Protein AF-A0A832U1T8-F1 (afdb_monomer_lite)

Structure (mmCIF, N/CA/C/O backbone):
data_AF-A0A832U1T8-F1
#
_entry.id   AF-A0A832U1T8-F1
#
loop_
_atom_site.group_PDB
_atom_site.id
_atom_site.type_symbol
_atom_site.label_atom_id
_atom_site.label_alt_id
_atom_site.label_comp_id
_atom_site.label_asym_id
_atom_site.label_entity_id
_atom_site.label_seq_id
_atom_site.pdbx_PDB_ins_code
_atom_site.Cartn_x
_atom_site.Cartn_y
_atom_site.Cartn_z
_atom_site.occupancy
_atom_site.B_iso_or_equiv
_atom_site.auth_seq_id
_atom_site.auth_comp_id
_atom_site.auth_asym_id
_atom_site.auth_atom_id
_atom_site.pdbx_PDB_model_num
ATOM 1 N N . ASP A 1 1 ? -14.682 14.109 -4.538 1.00 57.56 1 ASP A N 1
ATOM 2 C CA . ASP A 1 1 ? -13.472 14.668 -5.162 1.00 57.56 1 ASP A CA 1
ATOM 3 C C . ASP A 1 1 ? -12.232 13.938 -4.665 1.00 57.56 1 ASP A C 1
ATOM 5 O O . ASP A 1 1 ? -11.682 13.171 -5.442 1.00 57.56 1 ASP A O 1
ATOM 9 N N . GLU A 1 2 ? -11.928 13.951 -3.360 1.00 65.69 2 GLU A N 1
ATOM 10 C CA . GLU A 1 2 ? -10.758 13.250 -2.774 1.00 65.69 2 GLU A CA 1
ATOM 11 C C . GLU A 1 2 ? -10.572 11.781 -3.206 1.00 65.69 2 GLU A C 1
ATOM 13 O O . GLU A 1 2 ? -9.471 11.383 -3.560 1.00 65.69 2 GLU A O 1
ATOM 18 N N . LEU A 1 3 ? -11.631 10.963 -3.245 1.00 72.62 3 LEU A N 1
ATOM 19 C CA . LEU A 1 3 ? -11.502 9.536 -3.583 1.00 72.62 3 LEU A CA 1
ATOM 20 C C . LEU A 1 3 ? -10.956 9.295 -5.003 1.00 72.62 3 LEU A C 1
ATOM 22 O O . LEU A 1 3 ? -10.119 8.421 -5.208 1.00 72.62 3 LEU A O 1
ATOM 26 N N . ASN A 1 4 ? -11.450 10.047 -5.987 1.00 75.31 4 ASN A N 1
ATOM 27 C CA . ASN A 1 4 ? -11.017 9.898 -7.376 1.00 75.31 4 ASN A CA 1
ATOM 28 C C . ASN A 1 4 ? -9.638 10.532 -7.579 1.00 75.31 4 ASN A C 1
ATOM 30 O O . ASN A 1 4 ? -8.764 9.950 -8.217 1.00 75.31 4 ASN A O 1
ATOM 34 N N . ASP A 1 5 ? -9.431 11.702 -6.978 1.00 80.31 5 ASP A N 1
ATOM 35 C CA . ASP A 1 5 ? -8.202 12.468 -7.154 1.00 80.31 5 ASP A CA 1
ATOM 36 C C . ASP A 1 5 ? -7.005 11.834 -6.438 1.00 80.31 5 ASP A C 1
ATOM 38 O O . ASP A 1 5 ? -5.867 12.035 -6.860 1.00 80.31 5 ASP A O 1
ATOM 42 N N . ILE A 1 6 ? -7.245 11.046 -5.392 1.00 82.50 6 ILE A N 1
ATOM 43 C CA . ILE A 1 6 ? -6.201 10.350 -4.642 1.00 82.50 6 ILE A CA 1
ATOM 44 C C . ILE A 1 6 ? -6.086 8.903 -5.142 1.00 82.50 6 ILE A C 1
ATOM 46 O O . ILE A 1 6 ? -5.162 8.569 -5.886 1.00 82.50 6 ILE A O 1
ATOM 50 N N . ILE A 1 7 ? -7.075 8.053 -4.837 1.00 84.62 7 ILE A N 1
ATOM 51 C CA . ILE A 1 7 ? -7.018 6.619 -5.174 1.00 84.62 7 ILE A CA 1
ATOM 52 C C . ILE A 1 7 ? -7.061 6.408 -6.686 1.00 84.62 7 ILE A C 1
ATOM 54 O O . ILE A 1 7 ? -6.283 5.621 -7.227 1.00 84.62 7 ILE A O 1
ATOM 58 N N . GLY A 1 8 ? -7.962 7.105 -7.381 1.00 89.25 8 GLY A N 1
ATOM 59 C CA . GLY A 1 8 ? -8.113 6.968 -8.831 1.00 89.25 8 GLY A CA 1
ATOM 60 C C . GLY A 1 8 ? -6.825 7.322 -9.574 1.00 89.25 8 GLY A C 1
ATOM 61 O O . GLY A 1 8 ? -6.371 6.550 -10.420 1.00 89.25 8 GLY A O 1
ATOM 62 N N . ASN A 1 9 ? -6.182 8.433 -9.204 1.00 90.25 9 ASN A N 1
ATOM 63 C CA . ASN A 1 9 ? -4.902 8.836 -9.786 1.00 90.25 9 ASN A CA 1
ATOM 64 C C . ASN A 1 9 ? -3.768 7.859 -9.463 1.00 90.25 9 ASN A C 1
ATOM 66 O O . ASN A 1 9 ? -2.990 7.535 -10.363 1.00 90.25 9 ASN A O 1
ATOM 70 N N . PHE A 1 10 ? -3.668 7.379 -8.221 1.00 88.31 10 PHE A N 1
ATOM 71 C CA . PHE A 1 10 ? -2.653 6.397 -7.841 1.00 88.31 10 PHE A CA 1
ATOM 72 C C . PHE A 1 10 ? -2.794 5.107 -8.659 1.00 88.31 10 PHE A C 1
ATOM 74 O O . PHE A 1 10 ? -1.854 4.696 -9.340 1.00 88.31 10 PHE A O 1
ATOM 81 N N . VAL A 1 11 ? -3.993 4.516 -8.682 1.00 91.06 11 VAL A N 1
ATOM 82 C CA . VAL A 1 11 ? -4.276 3.284 -9.435 1.00 91.06 11 VAL A CA 1
ATOM 83 C C . VAL A 1 11 ? -4.011 3.485 -10.927 1.00 91.06 11 VAL A C 1
ATOM 85 O O . VAL A 1 11 ? -3.353 2.655 -11.557 1.00 91.06 11 VAL A O 1
ATOM 88 N N . HIS A 1 12 ? -4.470 4.603 -11.495 1.00 93.69 12 HIS A N 1
ATOM 89 C CA . HIS A 1 12 ? -4.269 4.900 -12.909 1.00 93.69 12 HIS A CA 1
ATOM 90 C C . HIS A 1 12 ? -2.784 5.017 -13.272 1.00 93.69 12 HIS A C 1
ATOM 92 O O . HIS A 1 12 ? -2.359 4.442 -14.277 1.00 93.69 12 HIS A O 1
ATOM 98 N N . ARG A 1 13 ? -1.981 5.718 -12.460 1.00 94.38 13 ARG A N 1
ATOM 99 C CA . ARG A 1 13 ? -0.539 5.881 -12.701 1.00 94.38 13 ARG A CA 1
ATOM 100 C C . ARG A 1 13 ? 0.206 4.561 -12.572 1.00 94.38 13 ARG A C 1
ATOM 102 O O . ARG A 1 13 ? 0.982 4.244 -13.467 1.00 94.38 13 ARG A O 1
ATOM 109 N N . SER A 1 14 ? -0.072 3.782 -11.528 1.00 93.12 14 SER A N 1
ATOM 110 C CA . SER A 1 14 ? 0.558 2.477 -11.308 1.00 93.12 14 SER A CA 1
ATOM 111 C C . SER A 1 14 ? 0.278 1.522 -12.471 1.00 93.12 14 SER A C 1
ATOM 113 O O . SER A 1 14 ? 1.212 0.983 -13.060 1.00 93.12 14 SER A O 1
ATOM 115 N N . ILE A 1 15 ? -0.985 1.394 -12.899 1.00 94.88 15 ILE A N 1
ATOM 116 C CA . ILE A 1 15 ? -1.356 0.534 -14.036 1.00 94.88 15 ILE A CA 1
ATOM 117 C C . ILE A 1 15 ? -0.746 1.043 -15.347 1.00 94.88 15 ILE A C 1
ATOM 119 O O . ILE A 1 15 ? -0.196 0.255 -16.113 1.00 94.88 15 ILE A O 1
ATOM 123 N N . THR A 1 16 ? -0.819 2.350 -15.615 1.00 96.69 16 THR A N 1
ATOM 124 C CA . THR A 1 16 ? -0.270 2.943 -16.847 1.00 96.69 16 THR A CA 1
ATOM 125 C C . THR A 1 16 ? 1.245 2.769 -16.916 1.00 96.69 16 THR A C 1
ATOM 127 O O . THR A 1 16 ? 1.787 2.462 -17.976 1.00 96.69 16 THR A O 1
ATOM 130 N N . PHE A 1 17 ? 1.938 2.913 -15.787 1.00 96.00 17 PHE A N 1
ATOM 131 C CA . PHE A 1 17 ? 3.373 2.678 -15.692 1.00 96.00 17 PHE A CA 1
ATOM 132 C C . PHE A 1 17 ? 3.724 1.215 -15.983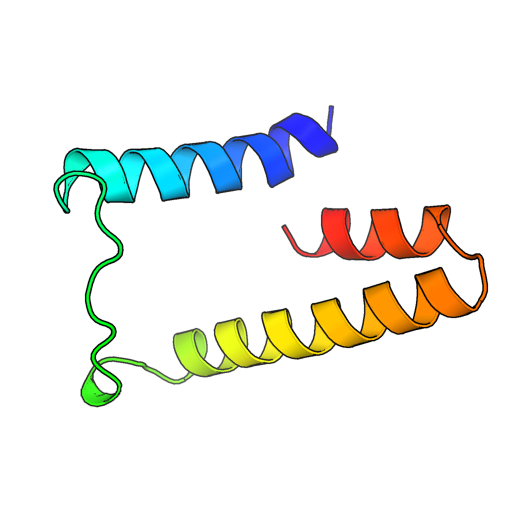 1.00 96.00 17 PHE A C 1
ATOM 134 O O . PHE A 1 17 ? 4.613 0.960 -16.796 1.00 96.00 17 PHE A O 1
ATOM 141 N N . THR A 1 18 ? 2.996 0.262 -15.394 1.00 95.62 18 THR A N 1
ATOM 142 C CA . THR A 1 18 ? 3.179 -1.169 -15.675 1.00 95.62 18 THR A CA 1
ATOM 143 C C . THR A 1 18 ? 2.901 -1.503 -17.141 1.00 95.62 18 THR A C 1
ATOM 145 O O . THR A 1 18 ? 3.674 -2.218 -17.775 1.00 95.62 18 THR A O 1
ATOM 148 N N . PHE A 1 19 ? 1.829 -0.955 -17.713 1.00 96.38 19 PHE A N 1
ATOM 149 C CA . PHE A 1 19 ? 1.470 -1.183 -19.110 1.00 96.38 19 PHE A CA 1
ATOM 150 C C . PHE A 1 19 ? 2.536 -0.655 -20.076 1.00 96.38 19 PHE A C 1
ATOM 152 O O . PHE A 1 19 ? 2.956 -1.377 -20.974 1.00 96.38 19 PHE A O 1
ATOM 159 N N . ASN A 1 20 ? 3.010 0.574 -19.858 1.00 97.44 20 ASN A N 1
ATOM 160 C CA . ASN A 1 20 ? 3.943 1.234 -20.770 1.00 97.44 20 ASN A CA 1
ATOM 161 C C . ASN A 1 20 ? 5.376 0.693 -20.689 1.00 97.44 20 ASN A C 1
ATOM 163 O O . ASN A 1 20 ? 6.096 0.778 -21.679 1.00 97.44 20 ASN A O 1
ATOM 167 N N . ASN A 1 21 ? 5.805 0.183 -19.528 1.00 96.62 21 ASN A N 1
ATOM 168 C CA . ASN A 1 21 ? 7.211 -0.173 -19.295 1.00 96.62 21 ASN A CA 1
ATOM 169 C C . ASN A 1 21 ? 7.457 -1.679 -19.107 1.00 96.62 21 ASN A C 1
ATOM 171 O O . ASN A 1 21 ? 8.605 -2.108 -19.175 1.00 96.62 21 ASN A O 1
ATOM 175 N N . PHE A 1 22 ? 6.411 -2.479 -18.871 1.00 95.31 22 PHE A N 1
ATOM 176 C CA . PHE A 1 22 ? 6.538 -3.900 -18.514 1.00 95.31 22 PHE A CA 1
ATOM 177 C C . PHE A 1 22 ? 5.543 -4.803 -19.263 1.00 95.31 22 PHE A C 1
ATOM 179 O O . PHE A 1 22 ? 5.160 -5.858 -18.761 1.00 95.31 22 PHE A O 1
ATOM 186 N N . ASP A 1 23 ? 5.079 -4.393 -20.450 1.00 94.12 23 ASP A N 1
ATOM 187 C CA . ASP A 1 23 ? 4.110 -5.138 -21.277 1.00 94.12 23 ASP A CA 1
ATOM 188 C C . ASP A 1 23 ? 2.810 -5.504 -20.534 1.00 94.12 23 ASP A C 1
ATOM 190 O O . ASP A 1 23 ? 2.189 -6.542 -20.784 1.00 94.12 23 ASP A O 1
ATOM 194 N N . GLY A 1 24 ? 2.413 -4.679 -19.561 1.00 92.62 24 GLY A N 1
ATOM 195 C CA . GLY A 1 24 ? 1.250 -4.946 -18.712 1.00 92.62 24 GLY A CA 1
ATOM 196 C C . GLY A 1 24 ? 1.420 -6.139 -17.767 1.00 92.62 24 GLY A C 1
ATOM 197 O O . GLY A 1 24 ? 0.431 -6.618 -17.213 1.00 92.62 24 GLY A O 1
ATOM 198 N N . LYS A 1 25 ? 2.647 -6.630 -17.574 1.00 94.62 25 LYS A N 1
ATOM 199 C CA . LYS A 1 25 ? 2.975 -7.699 -16.627 1.00 94.62 25 LYS A CA 1
ATOM 200 C C . LYS A 1 25 ? 3.565 -7.108 -15.358 1.00 94.62 25 LYS A C 1
ATOM 202 O O . LYS A 1 25 ? 4.279 -6.112 -15.395 1.00 94.62 25 LYS A O 1
ATOM 207 N N . ILE A 1 26 ? 3.283 -7.755 -14.232 1.00 93.25 26 ILE A N 1
ATOM 208 C CA . ILE A 1 26 ? 3.900 -7.396 -12.955 1.00 93.25 26 ILE A CA 1
ATOM 209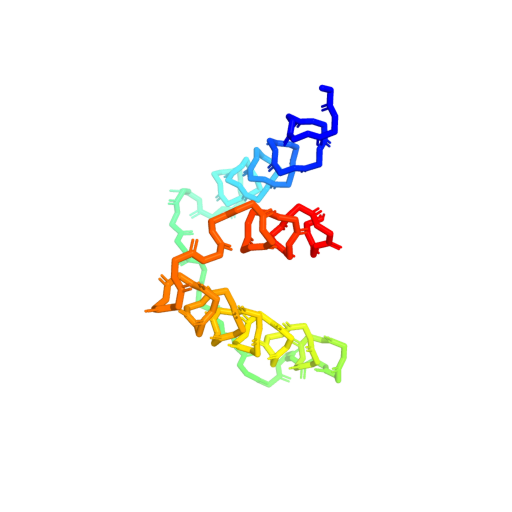 C C . ILE A 1 26 ? 5.411 -7.668 -13.075 1.00 93.25 26 ILE A C 1
ATOM 211 O O . ILE A 1 26 ? 5.774 -8.806 -13.386 1.00 93.25 26 ILE A O 1
ATOM 215 N N . PRO A 1 27 ? 6.282 -6.662 -12.878 1.00 91.94 27 PRO A N 1
ATOM 216 C CA . PRO A 1 27 ? 7.724 -6.871 -12.906 1.00 91.94 27 PRO A CA 1
ATOM 217 C C . PRO A 1 27 ? 8.182 -7.755 -11.746 1.00 91.94 27 PRO A C 1
ATOM 219 O O . PRO A 1 27 ? 7.587 -7.744 -10.669 1.00 91.94 27 PRO A O 1
ATOM 222 N N . GLU A 1 28 ? 9.271 -8.496 -11.953 1.00 92.62 28 GLU A N 1
ATOM 223 C CA . GLU A 1 28 ? 9.921 -9.214 -10.858 1.00 92.62 28 GLU A CA 1
ATOM 224 C C . GLU A 1 28 ? 10.516 -8.217 -9.858 1.00 92.62 28 GLU A C 1
ATOM 226 O O . GLU A 1 28 ? 11.259 -7.303 -10.224 1.00 92.62 28 GLU A O 1
ATOM 231 N N . MET A 1 29 ? 10.189 -8.403 -8.582 1.00 90.50 29 MET A N 1
ATOM 232 C CA . MET A 1 29 ? 10.750 -7.610 -7.498 1.00 90.50 29 MET A CA 1
ATOM 233 C C . MET A 1 29 ? 12.135 -8.151 -7.144 1.00 90.50 29 MET A C 1
ATOM 235 O O . MET A 1 29 ? 12.266 -9.291 -6.700 1.00 90.50 29 MET A O 1
ATOM 239 N N . ASN A 1 30 ? 13.169 -7.329 -7.308 1.00 91.81 30 ASN A N 1
ATOM 240 C CA . ASN A 1 30 ? 14.503 -7.663 -6.831 1.00 91.81 30 ASN A CA 1
ATOM 241 C C . ASN A 1 30 ? 14.713 -7.092 -5.423 1.00 91.81 30 ASN A C 1
ATOM 243 O O . ASN A 1 30 ? 14.957 -5.897 -5.263 1.00 91.81 30 ASN A O 1
ATOM 247 N N . GLU A 1 31 ? 14.672 -7.955 -4.408 1.00 91.31 31 GLU A N 1
ATOM 248 C CA . GLU A 1 31 ? 14.824 -7.562 -3.000 1.00 91.31 31 GLU A CA 1
ATOM 249 C C . GLU A 1 31 ? 16.147 -6.851 -2.683 1.00 91.31 31 GLU A C 1
ATOM 251 O O . GLU A 1 31 ? 16.215 -6.105 -1.703 1.00 91.31 31 GLU A O 1
ATOM 256 N N . SER A 1 32 ? 17.194 -7.056 -3.494 1.00 92.94 32 SER A N 1
ATOM 257 C CA . SER A 1 32 ? 18.483 -6.384 -3.306 1.00 92.94 32 SER A CA 1
ATOM 258 C C . SER A 1 32 ? 18.465 -4.913 -3.721 1.00 92.94 32 SER A C 1
ATOM 260 O O . SER A 1 32 ? 19.416 -4.201 -3.416 1.00 92.94 32 SER A O 1
ATOM 262 N N . LEU A 1 33 ? 17.448 -4.481 -4.474 1.00 92.81 33 LEU A N 1
ATOM 263 C CA . LEU A 1 33 ? 17.277 -3.092 -4.907 1.00 92.81 33 LEU A CA 1
ATOM 264 C C . LEU A 1 33 ? 16.359 -2.294 -3.979 1.00 92.81 33 LEU A C 1
ATOM 266 O O . LEU A 1 33 ? 16.309 -1.081 -4.128 1.00 92.81 33 LEU A O 1
ATOM 270 N N . LEU A 1 34 ? 15.664 -2.959 -3.048 1.00 94.31 34 LEU A N 1
ATOM 271 C CA . LEU A 1 34 ? 14.777 -2.295 -2.098 1.00 94.31 34 LEU A CA 1
ATOM 272 C C . LEU A 1 34 ? 15.600 -1.564 -1.042 1.00 94.31 34 LEU A C 1
ATOM 274 O O . LEU A 1 34 ? 16.337 -2.206 -0.271 1.00 94.31 34 LEU A O 1
ATOM 278 N N . ASP A 1 35 ? 15.433 -0.251 -0.995 1.00 95.75 35 ASP A N 1
ATOM 279 C CA . ASP A 1 35 ? 15.976 0.586 0.065 1.00 95.75 35 ASP A CA 1
ATOM 280 C C . ASP A 1 35 ? 15.056 0.605 1.301 1.00 95.75 35 ASP A C 1
ATOM 282 O O . ASP A 1 35 ? 14.117 -0.190 1.426 1.00 95.75 35 ASP A O 1
ATOM 286 N N . ASP A 1 36 ? 15.397 1.435 2.285 1.00 96.25 36 ASP A N 1
ATOM 287 C CA . ASP A 1 36 ? 14.641 1.518 3.534 1.00 96.25 36 ASP A CA 1
ATOM 288 C C . ASP A 1 36 ? 13.251 2.142 3.322 1.00 96.25 36 ASP A C 1
ATOM 290 O O . ASP A 1 36 ? 12.291 1.680 3.944 1.00 96.25 36 ASP A O 1
ATOM 294 N N . ASP A 1 37 ? 13.124 3.108 2.404 1.00 95.94 37 ASP A N 1
ATOM 295 C CA . ASP A 1 37 ? 11.855 3.770 2.084 1.00 95.94 37 ASP A CA 1
ATOM 296 C C . ASP A 1 37 ? 10.894 2.774 1.408 1.00 95.94 37 ASP A C 1
ATOM 298 O O . ASP A 1 37 ? 9.717 2.686 1.771 1.00 95.94 37 ASP A O 1
ATOM 302 N N . ASP A 1 38 ? 11.400 1.945 0.487 1.00 94.00 38 ASP A N 1
ATOM 303 C CA . ASP A 1 38 ? 10.629 0.868 -0.143 1.00 94.00 38 ASP A CA 1
ATOM 304 C C . ASP A 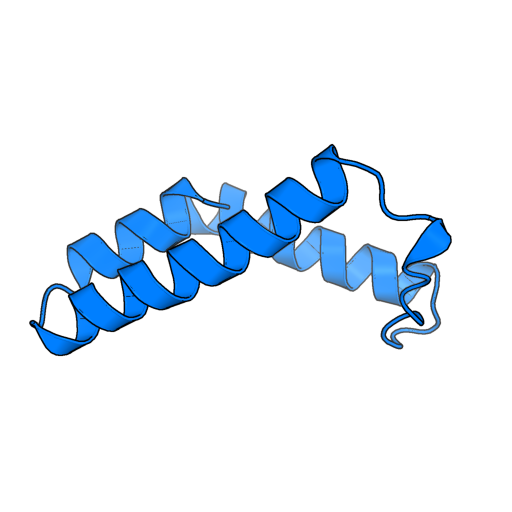1 38 ? 10.112 -0.145 0.893 1.00 94.00 38 ASP A C 1
ATOM 306 O O . ASP A 1 38 ? 8.947 -0.564 0.871 1.00 94.00 38 ASP A O 1
ATOM 310 N N . ARG A 1 39 ? 10.979 -0.556 1.827 1.00 94.31 39 ARG A N 1
ATOM 311 C CA . ARG A 1 39 ? 10.631 -1.519 2.887 1.00 94.31 39 ARG A CA 1
ATOM 312 C C . ARG A 1 39 ? 9.600 -0.944 3.849 1.00 94.31 39 ARG A C 1
ATOM 314 O O . ARG A 1 39 ? 8.689 -1.664 4.268 1.00 94.31 39 ARG A O 1
ATOM 321 N N . GLU A 1 40 ? 9.727 0.332 4.195 1.00 95.19 40 GLU A N 1
ATOM 322 C CA . GLU A 1 40 ? 8.753 1.036 5.026 1.00 95.19 40 GLU A CA 1
ATOM 323 C C . GLU A 1 40 ? 7.398 1.158 4.320 1.00 95.19 40 GLU A C 1
ATOM 325 O O . GLU A 1 40 ? 6.359 0.913 4.942 1.00 95.19 40 GLU A O 1
ATOM 330 N N . ALA A 1 41 ? 7.391 1.447 3.016 1.00 91.56 41 ALA A N 1
ATOM 331 C CA . ALA A 1 41 ? 6.169 1.505 2.224 1.00 91.56 41 ALA A CA 1
ATOM 332 C C . ALA A 1 41 ? 5.445 0.148 2.194 1.00 91.56 41 ALA A C 1
ATOM 334 O O . ALA A 1 41 ? 4.248 0.089 2.483 1.00 91.56 41 ALA A O 1
ATOM 335 N N . ILE A 1 42 ? 6.162 -0.952 1.926 1.00 92.12 42 ILE A N 1
ATOM 336 C CA . ILE A 1 42 ? 5.593 -2.314 1.939 1.00 92.12 42 ILE A CA 1
ATOM 337 C C . ILE A 1 42 ? 4.979 -2.629 3.307 1.00 92.12 42 ILE A C 1
ATOM 339 O O . ILE A 1 42 ? 3.825 -3.052 3.392 1.00 92.12 42 ILE A O 1
ATOM 343 N N . LYS A 1 43 ? 5.719 -2.363 4.387 1.00 94.31 43 LYS A N 1
ATOM 344 C CA . LYS A 1 43 ? 5.240 -2.592 5.753 1.00 94.31 43 LYS A CA 1
ATOM 345 C C . LYS A 1 43 ? 3.990 -1.764 6.072 1.00 94.31 43 LYS A C 1
ATOM 347 O O . LYS A 1 43 ? 3.041 -2.277 6.662 1.00 94.31 43 LYS A O 1
ATOM 352 N N . SER A 1 44 ? 3.962 -0.501 5.654 1.00 92.75 44 SER A N 1
ATOM 353 C CA . SER A 1 44 ? 2.817 0.391 5.869 1.00 92.75 44 SER A CA 1
ATOM 354 C C . SER A 1 44 ? 1.553 -0.127 5.173 1.00 92.75 44 SER A C 1
ATOM 356 O O . SER A 1 44 ? 0.468 -0.092 5.757 1.00 92.75 44 SER A O 1
ATOM 358 N N . ILE A 1 45 ? 1.688 -0.684 3.961 1.00 90.56 45 ILE A N 1
ATOM 359 C CA . ILE A 1 45 ? 0.577 -1.321 3.232 1.00 90.56 45 ILE A CA 1
ATOM 360 C C . ILE A 1 45 ? 0.009 -2.506 4.029 1.00 90.56 45 ILE A C 1
ATOM 362 O O . ILE A 1 45 ? -1.212 -2.630 4.170 1.00 90.56 45 ILE A O 1
ATOM 366 N N . GLU A 1 46 ? 0.873 -3.365 4.576 1.00 91.62 46 GLU A N 1
ATOM 367 C CA . GLU A 1 46 ? 0.455 -4.527 5.373 1.00 91.62 46 GLU A CA 1
ATOM 368 C C . GLU A 1 46 ? -0.295 -4.114 6.649 1.00 91.62 46 GLU A C 1
ATOM 370 O O . GLU A 1 46 ? -1.363 -4.657 6.962 1.00 91.62 46 GLU A O 1
ATOM 375 N N . GLU A 1 47 ? 0.223 -3.120 7.373 1.00 94.38 47 GLU A N 1
ATOM 376 C CA . GLU A 1 47 ? -0.390 -2.609 8.602 1.00 94.38 47 GLU A CA 1
ATOM 377 C C . GLU A 1 47 ? -1.779 -2.009 8.348 1.00 94.38 47 GLU A C 1
ATOM 379 O O . GLU A 1 47 ? -2.712 -2.207 9.138 1.00 94.38 47 GLU A O 1
ATOM 384 N N . ILE A 1 48 ? -1.953 -1.328 7.218 1.00 93.56 48 ILE A N 1
ATOM 385 C CA . ILE A 1 48 ? -3.227 -0.709 6.845 1.00 93.56 48 ILE A CA 1
ATOM 386 C C . ILE A 1 48 ? -4.245 -1.751 6.420 1.00 93.56 48 ILE A C 1
ATOM 388 O O . ILE A 1 48 ? -5.397 -1.670 6.852 1.00 93.56 48 ILE A O 1
ATOM 392 N N . GLY A 1 49 ? -3.828 -2.775 5.671 1.00 91.88 49 GLY A N 1
ATOM 393 C CA . GLY A 1 49 ? -4.681 -3.922 5.366 1.00 91.88 49 GLY A CA 1
ATOM 394 C C . GLY A 1 49 ? -5.245 -4.555 6.640 1.00 91.88 49 GLY A C 1
ATOM 395 O O . GLY A 1 49 ? -6.454 -4.789 6.743 1.00 91.88 49 GLY A O 1
ATOM 396 N N . LYS A 1 50 ? -4.394 -4.732 7.659 1.00 95.31 50 LYS A N 1
ATOM 397 C CA . LYS A 1 50 ? -4.819 -5.226 8.973 1.00 95.31 50 LYS A CA 1
ATOM 398 C C . LYS A 1 50 ? -5.801 -4.270 9.660 1.00 95.31 50 LYS A C 1
ATOM 400 O O . LYS A 1 50 ? -6.863 -4.705 10.099 1.00 95.31 50 LYS A O 1
ATOM 405 N N . LYS A 1 51 ? -5.481 -2.977 9.745 1.00 95.38 51 LYS A N 1
ATOM 406 C CA . LYS A 1 51 ? -6.311 -1.967 10.428 1.00 95.38 51 LYS A CA 1
ATOM 407 C C . LYS A 1 51 ? -7.700 -1.827 9.797 1.00 95.38 51 LYS A C 1
ATOM 409 O O . LYS A 1 51 ? -8.704 -1.779 10.508 1.00 95.38 51 LYS A O 1
ATOM 414 N N . VAL A 1 52 ? -7.762 -1.792 8.467 1.00 95.75 52 VAL A N 1
ATOM 415 C CA . VAL A 1 52 ? -9.013 -1.749 7.697 1.00 95.75 52 VAL A CA 1
ATOM 416 C C . VAL A 1 52 ? -9.825 -3.019 7.941 1.00 95.75 52 VAL A C 1
ATOM 418 O O . VAL A 1 52 ? -11.019 -2.928 8.227 1.00 95.75 52 VAL A O 1
ATOM 421 N N . GLY A 1 53 ? -9.180 -4.1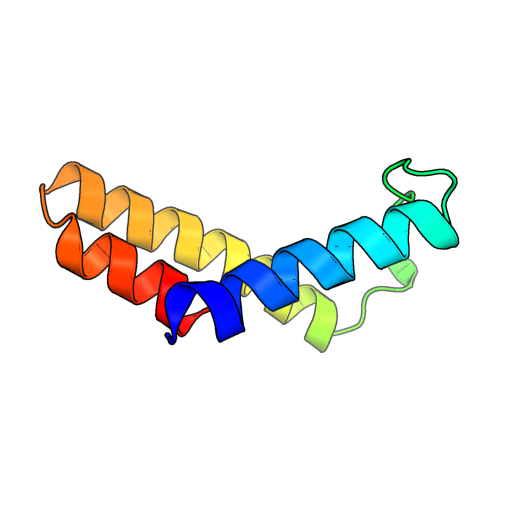90 7.898 1.00 95.31 53 GLY A N 1
ATOM 422 C CA . GLY A 1 53 ? -9.813 -5.470 8.215 1.00 95.31 53 GLY A CA 1
ATOM 423 C C . GLY A 1 53 ? -10.437 -5.476 9.611 1.00 95.31 53 GLY A C 1
ATOM 424 O O . GLY A 1 53 ? -11.630 -5.754 9.747 1.00 95.31 53 GLY A O 1
ATOM 425 N N . ASP A 1 54 ? -9.672 -5.076 10.628 1.00 97.25 54 ASP A N 1
ATOM 426 C CA . ASP A 1 54 ? -10.127 -4.992 12.019 1.00 97.25 54 ASP A CA 1
ATOM 427 C C . ASP A 1 54 ? -11.367 -4.082 12.148 1.00 97.25 54 ASP A C 1
ATOM 429 O O . ASP A 1 54 ? -12.357 -4.472 12.770 1.00 97.25 54 ASP A O 1
ATOM 433 N N . LEU A 1 55 ? -11.382 -2.910 11.498 1.00 97.50 55 LEU A N 1
ATOM 434 C CA . LEU A 1 55 ? -12.535 -1.994 11.491 1.00 97.50 55 LEU A CA 1
ATOM 435 C C . LEU A 1 55 ? -13.776 -2.594 10.817 1.00 97.50 55 LEU A C 1
ATOM 437 O O . LEU A 1 55 ? -14.893 -2.412 11.312 1.00 97.50 55 LEU A O 1
ATOM 441 N N . ILE A 1 56 ? -13.593 -3.328 9.717 1.00 97.06 56 ILE A N 1
ATOM 442 C CA . ILE A 1 56 ? -14.686 -4.028 9.031 1.00 97.06 56 ILE A CA 1
ATOM 443 C C . ILE A 1 56 ? -15.292 -5.096 9.950 1.00 97.06 56 ILE A C 1
ATOM 445 O O . ILE A 1 56 ? -16.518 -5.180 10.041 1.00 97.06 56 ILE A O 1
ATOM 449 N N . THR A 1 57 ? -14.473 -5.858 10.690 1.00 97.38 57 THR A N 1
ATOM 450 C CA . THR A 1 57 ? -14.980 -6.908 11.599 1.00 97.38 57 THR A CA 1
ATOM 451 C C . THR A 1 57 ? -15.869 -6.373 12.724 1.00 97.38 57 THR A C 1
ATOM 453 O O . THR A 1 57 ? -16.756 -7.080 13.198 1.00 97.38 57 THR A O 1
ATOM 456 N N . VAL A 1 58 ? -15.685 -5.106 13.114 1.00 97.69 58 VAL A N 1
ATOM 457 C CA . VAL A 1 58 ? -16.497 -4.417 14.131 1.00 97.69 58 VAL A CA 1
ATOM 458 C C . VAL A 1 58 ? -17.541 -3.468 13.522 1.00 97.69 58 VAL A C 1
ATOM 460 O O . VAL A 1 58 ? -18.018 -2.555 14.195 1.00 97.69 58 VAL A O 1
ATOM 463 N N . PHE A 1 59 ? -17.903 -3.675 12.249 1.00 96.44 59 PHE A N 1
ATOM 464 C CA . PHE A 1 59 ? -18.918 -2.921 11.496 1.00 96.44 59 PHE A CA 1
ATOM 465 C C . PHE A 1 59 ? -18.643 -1.410 11.345 1.00 96.44 59 PHE A C 1
ATOM 467 O O . PHE A 1 59 ? -19.550 -0.626 11.051 1.00 96.44 59 PHE A O 1
ATOM 474 N N . LYS A 1 60 ? -17.386 -0.969 11.474 1.00 96.94 60 LYS A N 1
ATOM 475 C CA . LYS A 1 60 ? -16.974 0.437 11.316 1.00 96.94 60 LYS A CA 1
ATOM 476 C C . LYS A 1 60 ? -16.575 0.769 9.874 1.00 96.94 60 LYS A C 1
ATOM 478 O O . LYS A 1 60 ? -15.472 1.234 9.602 1.00 96.94 60 LYS A O 1
ATOM 483 N N . MET A 1 61 ? -17.505 0.585 8.936 1.00 93.69 61 MET A N 1
ATOM 484 C CA . MET A 1 61 ? -17.248 0.736 7.491 1.00 93.69 61 MET A CA 1
ATOM 485 C C . MET A 1 61 ? -16.768 2.142 7.095 1.00 93.69 61 MET A C 1
ATOM 487 O O . MET A 1 61 ? -15.895 2.287 6.244 1.00 93.69 61 MET A O 1
ATOM 491 N N . LYS A 1 62 ? -17.315 3.190 7.726 1.00 93.81 62 LYS A N 1
ATOM 492 C CA . LYS A 1 62 ? -16.921 4.582 7.448 1.00 93.81 62 LYS A CA 1
ATOM 493 C C . LYS A 1 62 ? -15.486 4.872 7.884 1.00 93.81 62 LYS A C 1
ATOM 495 O O . LYS A 1 62 ? -14.782 5.591 7.183 1.00 93.81 62 LYS A O 1
ATOM 500 N N . ASP A 1 63 ? -15.072 4.335 9.027 1.00 94.31 63 ASP A N 1
ATOM 501 C CA . ASP A 1 63 ? -13.708 4.514 9.521 1.00 94.31 63 ASP A CA 1
ATOM 502 C C . ASP A 1 63 ? -12.739 3.705 8.659 1.00 94.31 63 ASP A C 1
ATOM 504 O O . ASP A 1 63 ? -11.719 4.236 8.241 1.00 94.31 63 ASP A O 1
ATOM 508 N N . ALA A 1 64 ? -13.111 2.478 8.281 1.00 93.75 64 ALA A N 1
ATOM 509 C CA . ALA A 1 64 ? -12.315 1.650 7.380 1.00 93.75 64 ALA A CA 1
ATOM 510 C C . ALA A 1 64 ? -12.067 2.348 6.029 1.00 93.75 64 ALA A C 1
ATOM 512 O O . ALA A 1 64 ? -10.939 2.388 5.549 1.00 93.75 64 ALA A O 1
ATOM 513 N N . LEU A 1 65 ? -13.099 2.974 5.448 1.00 90.00 65 LEU A N 1
ATOM 514 C CA . LEU A 1 65 ? -12.958 3.751 4.215 1.00 90.00 65 LEU A CA 1
ATOM 515 C C . LEU A 1 65 ? -12.024 4.957 4.389 1.00 90.00 65 LEU A C 1
ATOM 517 O O . LEU A 1 65 ? -11.221 5.234 3.504 1.00 90.00 65 LEU A O 1
ATOM 521 N N . LYS A 1 66 ? -12.108 5.671 5.517 1.00 90.19 66 LYS A N 1
ATOM 522 C CA . LYS A 1 66 ? -11.215 6.806 5.792 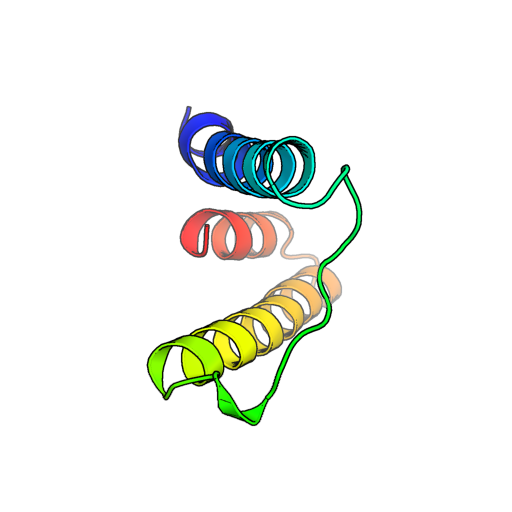1.00 90.19 66 LYS A CA 1
ATOM 523 C C . LYS A 1 66 ? -9.753 6.384 5.886 1.00 90.19 66 LYS A C 1
ATOM 525 O O . LYS A 1 66 ? -8.906 7.109 5.386 1.00 90.19 66 LYS A O 1
ATOM 530 N N . GLU A 1 67 ? -9.470 5.235 6.496 1.00 91.25 67 GLU A N 1
ATOM 531 C CA . GLU A 1 67 ? -8.105 4.701 6.579 1.00 91.25 67 GLU A CA 1
ATOM 532 C C . GLU A 1 67 ? -7.527 4.411 5.189 1.00 91.25 67 GLU A C 1
ATOM 534 O O . GLU A 1 67 ? -6.387 4.768 4.918 1.00 91.25 67 GLU A O 1
ATOM 539 N N . VAL A 1 68 ? -8.330 3.852 4.277 1.00 88.12 68 VAL A N 1
ATOM 540 C CA . VAL A 1 68 ? -7.904 3.620 2.886 1.00 88.12 68 VAL A CA 1
ATOM 541 C C . VAL A 1 68 ? -7.646 4.938 2.151 1.00 88.12 68 VAL A C 1
ATOM 543 O O . VAL A 1 68 ? -6.638 5.070 1.467 1.00 88.12 68 VAL A O 1
ATOM 546 N N . VAL A 1 69 ? -8.542 5.922 2.290 1.00 86.19 69 VAL A N 1
ATOM 547 C CA . VAL A 1 69 ? -8.407 7.222 1.606 1.00 86.19 69 VAL A CA 1
ATOM 548 C C . VAL A 1 69 ? -7.230 8.032 2.143 1.00 86.19 69 VAL A C 1
ATOM 550 O O . VAL A 1 69 ? -6.574 8.708 1.367 1.00 86.19 69 VAL A O 1
ATOM 55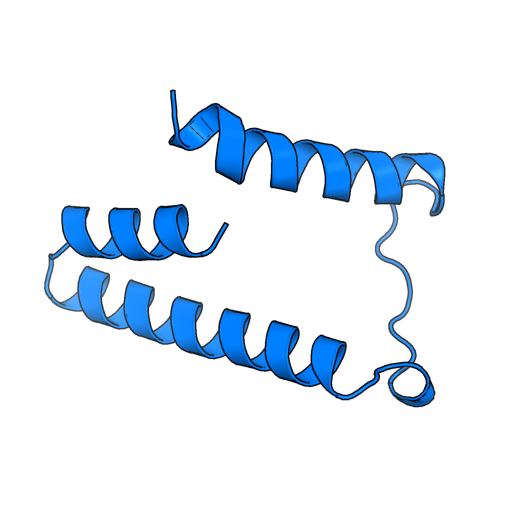3 N N . SER A 1 70 ? -6.964 7.969 3.449 1.00 85.38 70 SER A N 1
ATOM 554 C CA . SER A 1 70 ? -5.855 8.695 4.076 1.00 85.38 70 SER A CA 1
ATOM 555 C C . SER A 1 70 ? -4.482 8.107 3.752 1.00 85.38 70 SER A C 1
ATOM 557 O O . SER A 1 70 ? -3.482 8.771 4.016 1.00 85.38 70 SER A O 1
ATOM 559 N N . PHE A 1 71 ? -4.428 6.857 3.295 1.00 84.12 71 PHE A N 1
ATOM 560 C CA . PHE A 1 71 ? -3.179 6.190 2.949 1.00 84.12 71 PHE A CA 1
ATOM 561 C C . PHE A 1 71 ? -2.733 6.442 1.512 1.00 84.12 71 PHE A C 1
ATOM 563 O O . PHE A 1 71 ? -1.535 6.521 1.250 1.00 84.12 71 PHE A O 1
ATOM 570 N N . ALA A 1 72 ? -3.701 6.482 0.597 1.00 72.00 72 ALA A N 1
ATOM 571 C CA . ALA A 1 72 ? -3.458 6.706 -0.821 1.00 72.00 72 ALA A CA 1
ATOM 572 C C . ALA A 1 72 ? -2.972 8.138 -1.098 1.00 72.00 72 ALA A C 1
ATOM 574 O O . ALA A 1 72 ? -2.318 8.316 -2.151 1.00 72.00 72 ALA A O 1
#

Sequence (72 aa):
DELNDIIGNFVHRSITFTFNNFDGKIPEMNESLLDDDDREAIKSIEEIGKKVGDLITVFKMKDALKEVVSFA

Foldseek 3Di:
DLCCVQVVVVVVCVQVCCVVPPVSDDDDDDPVPDDPVNVVLVVVVVVLVVVLVVCVVVVNNVVSVVSVSVSD

pLDDT: mean 91.24, std 7.33, range [57.56, 97.69]

Secondary structure (DSSP, 8-state):
-HHIIIIIHHHHHHHHHHHHHSTTSPPPP-GGG--HHHHHHHHHHHHHHHHHHHHHHTT-HHHHHHHHHHH-

Radius of gyration: 14.86 Å; chains: 1; bounding box: 37×24×35 Å